Protein AF-A0A959H753-F1 (afdb_monomer)

pLDDT: mean 94.33, std 3.93, range [71.5, 98.25]

Foldseek 3Di:
DDDDPPVQFPDDPPDDDDVCVVPNTDGPVVVVVVVVVVVCVVPVVVDDPCVVCVVVVVVCVVPVD

Sequence (65 aa):
MLRCQKTLFSLPGEIAYLNCAYMSPLLKSVELAGFEGVRRKSRPHEIEASHFFDTVLQLKMAFAR

Solvent-accessible surface area (backbone atoms only — not comparable to full-atom values): 4327 Å² total; per-residue (Å²): 133,85,79,88,61,70,85,48,38,89,68,64,93,87,60,86,85,78,60,46,90,85,54,62,85,59,42,52,70,56,51,50,51,52,53,52,53,53,57,50,65,78,39,63,90,76,64,58,77,61,75,76,46,50,68,58,51,52,52,48,66,77,62,73,120

Mean predicted aligned error: 4.0 Å

Radius of gyration: 16.55 Å; Cα contacts (8 Å, |Δi|>4): 17; chains: 1; bounding box: 32×31×41 Å

Secondary structure (DSSP, 8-state):
-PPP-GGGB---TT-----TTTSPPPBHHHHHHHHHHHHHHT-GGG--GGGGTHHHHHHHHHT--

Structure (mmCIF, N/CA/C/O backbone):
data_AF-A0A959H753-F1
#
_entry.id   AF-A0A959H753-F1
#
loop_
_atom_site.group_PDB
_atom_site.id
_atom_site.type_symbol
_atom_site.label_atom_id
_atom_site.label_alt_id
_atom_site.label_comp_id
_atom_site.label_asym_id
_atom_site.label_entity_id
_atom_site.label_seq_id
_atom_site.pdbx_PDB_ins_code
_atom_site.Cartn_x
_atom_site.Cartn_y
_atom_site.Cartn_z
_atom_site.occupancy
_atom_site.B_iso_or_equiv
_atom_site.auth_seq_id
_atom_site.auth_comp_id
_atom_site.auth_asym_id
_atom_site.auth_atom_id
_atom_site.pdbx_PDB_model_num
ATOM 1 N N . MET A 1 1 ? -22.535 13.139 9.402 1.00 80.81 1 MET A N 1
ATOM 2 C CA . MET A 1 1 ? -21.896 11.975 10.057 1.00 80.81 1 MET A CA 1
ATOM 3 C C . MET A 1 1 ? -21.192 11.155 8.983 1.00 80.81 1 MET A C 1
ATOM 5 O O . MET A 1 1 ? -21.798 10.929 7.941 1.00 80.81 1 MET A O 1
ATOM 9 N N . LEU A 1 2 ? -19.923 10.783 9.173 1.00 91.50 2 LEU A N 1
ATOM 10 C CA . LEU A 1 2 ? -19.196 9.965 8.192 1.00 91.50 2 LEU A CA 1
ATOM 11 C C . LEU A 1 2 ? -19.740 8.530 8.184 1.00 91.50 2 LEU A C 1
ATOM 13 O O . LEU A 1 2 ? -20.122 8.002 9.227 1.00 91.50 2 LEU A O 1
ATOM 17 N N . ARG A 1 3 ? -19.767 7.897 7.006 1.00 95.62 3 ARG A N 1
ATOM 18 C CA . ARG A 1 3 ? -20.122 6.477 6.878 1.00 95.62 3 ARG A CA 1
ATOM 19 C C . ARG A 1 3 ? -18.975 5.613 7.403 1.00 95.62 3 ARG A C 1
ATOM 21 O O . ARG A 1 3 ? -17.812 5.906 7.132 1.00 95.62 3 ARG A O 1
ATOM 28 N N . CYS A 1 4 ? -19.304 4.545 8.130 1.00 93.69 4 CYS A N 1
ATOM 29 C CA . CYS A 1 4 ? -18.313 3.583 8.608 1.00 93.69 4 CYS A CA 1
ATOM 30 C C . CYS A 1 4 ? -17.643 2.873 7.420 1.00 93.69 4 CYS A C 1
ATOM 32 O O . CYS A 1 4 ? -18.329 2.315 6.568 1.00 93.6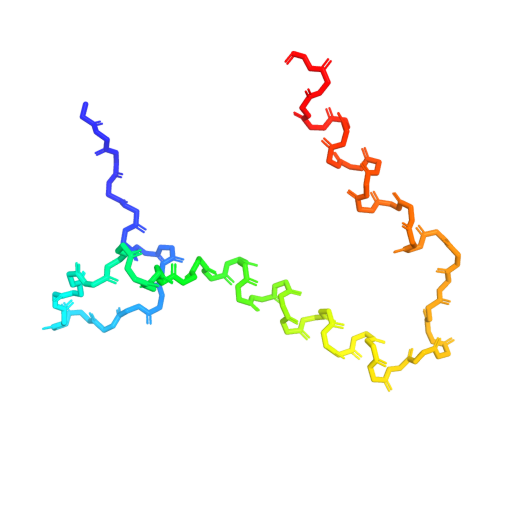9 4 CYS A O 1
ATOM 34 N N . GLN A 1 5 ? -16.309 2.881 7.381 1.00 94.19 5 GLN A N 1
ATOM 35 C CA . GLN A 1 5 ? -15.501 2.289 6.305 1.00 94.19 5 GLN A CA 1
ATOM 36 C C . GLN A 1 5 ? -14.740 1.026 6.746 1.00 94.19 5 GLN A C 1
ATOM 38 O O . GLN A 1 5 ? -13.838 0.581 6.044 1.00 94.19 5 GLN A O 1
ATOM 43 N N . LYS A 1 6 ? -15.098 0.417 7.891 1.00 93.56 6 LYS A N 1
ATOM 44 C CA . LYS A 1 6 ? -14.410 -0.769 8.450 1.00 93.56 6 LYS A CA 1
ATOM 45 C C . LYS A 1 6 ? -14.239 -1.895 7.421 1.00 93.56 6 LYS A C 1
ATOM 47 O O . LYS A 1 6 ? -13.209 -2.556 7.400 1.00 93.56 6 LYS A O 1
ATOM 52 N N . THR A 1 7 ? -15.220 -2.084 6.539 1.00 95.44 7 THR A N 1
ATOM 53 C CA . THR A 1 7 ? -15.233 -3.148 5.521 1.00 95.44 7 THR A CA 1
ATOM 54 C C . THR A 1 7 ? -14.151 -3.006 4.446 1.00 95.44 7 THR A C 1
ATOM 56 O O . THR A 1 7 ? -13.817 -4.003 3.799 1.00 95.44 7 THR A O 1
ATOM 59 N N . LEU A 1 8 ? -13.579 -1.810 4.268 1.00 96.94 8 LEU A N 1
ATOM 60 C CA . LEU A 1 8 ? -12.501 -1.550 3.309 1.00 96.94 8 LEU A CA 1
ATOM 61 C C . LEU A 1 8 ? -11.131 -2.049 3.785 1.00 96.94 8 LEU A C 1
ATOM 63 O O . LEU A 1 8 ? -10.196 -2.081 2.990 1.00 96.94 8 LEU A O 1
ATOM 67 N N . PHE A 1 9 ? -11.016 -2.450 5.051 1.00 96.62 9 PHE A N 1
ATOM 68 C CA . PHE A 1 9 ? -9.778 -2.909 5.675 1.00 96.62 9 PHE A CA 1
ATOM 69 C C . PHE A 1 9 ? -9.860 -4.399 6.020 1.00 96.62 9 PHE A C 1
ATOM 71 O O . PHE A 1 9 ? -10.947 -4.954 6.207 1.00 96.62 9 PHE A O 1
ATOM 78 N N . SER A 1 10 ? -8.701 -5.045 6.120 1.00 95.69 10 SER A N 1
ATOM 79 C CA . SER A 1 10 ? -8.553 -6.461 6.488 1.00 95.69 10 SER A CA 1
ATOM 80 C C . SER A 1 10 ? -8.167 -6.619 7.967 1.00 95.69 10 SER A C 1
ATOM 82 O O . SER A 1 10 ? -7.247 -7.357 8.301 1.00 95.69 10 SER A O 1
ATOM 84 N N . LEU A 1 11 ? -8.837 -5.885 8.864 1.00 94.50 11 LEU A N 1
ATOM 85 C CA . LEU A 1 11 ? -8.629 -6.001 10.313 1.00 94.50 11 LEU A CA 1
ATOM 86 C C . LEU A 1 11 ? -9.622 -7.001 10.932 1.00 94.50 11 LEU A C 1
ATOM 88 O O . LEU A 1 11 ? -10.810 -6.936 10.597 1.00 94.50 11 LEU A O 1
ATOM 92 N N . PRO A 1 12 ? -9.180 -7.876 11.859 1.00 93.50 12 PRO A N 1
ATOM 93 C CA . PRO A 1 12 ? -10.075 -8.754 12.610 1.00 93.50 12 PRO A CA 1
ATOM 94 C C . PRO A 1 12 ? -11.165 -7.980 13.358 1.00 93.50 12 PRO A C 1
ATOM 96 O O . PRO A 1 12 ? -10.972 -6.834 13.774 1.00 93.50 12 PRO A O 1
ATOM 99 N N . GLY A 1 13 ? -12.331 -8.604 13.528 1.00 90.75 13 GLY A N 1
ATOM 100 C CA . GLY A 1 13 ? -13.500 -7.963 14.129 1.00 90.75 13 GLY A CA 1
ATOM 101 C C . GLY A 1 13 ? -13.290 -7.584 15.594 1.00 90.75 13 GLY A C 1
ATOM 102 O O . GLY A 1 13 ? -13.841 -6.577 16.040 1.00 90.75 13 GLY A O 1
ATOM 103 N N . GLU A 1 14 ? -12.462 -8.369 16.277 1.00 94.88 14 GLU A N 1
ATOM 104 C CA . GLU A 1 14 ? -12.196 -8.391 17.712 1.00 94.88 14 GLU A CA 1
ATOM 105 C C . GLU A 1 14 ? -11.049 -7.454 18.128 1.00 94.88 14 GLU A C 1
ATOM 107 O O . GLU A 1 14 ? -10.818 -7.258 19.319 1.00 94.88 14 GLU A O 1
ATOM 112 N N . ILE A 1 15 ? -10.323 -6.866 17.168 1.00 94.00 15 ILE A N 1
ATOM 113 C CA . ILE A 1 15 ? -9.154 -6.020 17.436 1.00 94.00 15 ILE A CA 1
ATOM 114 C C . ILE A 1 15 ? -9.505 -4.540 17.257 1.00 94.00 15 ILE A C 1
ATOM 116 O O . ILE A 1 15 ? -9.911 -4.098 16.181 1.00 94.00 15 ILE A O 1
ATOM 120 N N . ALA A 1 16 ? -9.256 -3.745 18.301 1.00 94.50 16 ALA A N 1
ATOM 121 C CA . ALA A 1 16 ? -9.243 -2.287 18.230 1.00 94.50 16 ALA A CA 1
ATOM 122 C C . ALA A 1 16 ? -7.812 -1.791 17.966 1.00 94.50 16 ALA A C 1
ATOM 124 O O . ALA A 1 16 ? -6.995 -1.674 18.878 1.00 94.50 16 ALA A O 1
ATOM 125 N N . TYR A 1 17 ? -7.489 -1.522 16.701 1.00 95.31 17 TYR A N 1
ATOM 126 C CA . TYR A 1 17 ? -6.157 -1.072 16.301 1.00 95.31 17 TYR A CA 1
ATOM 127 C C . TYR A 1 17 ? -6.010 0.450 16.462 1.00 95.31 17 TYR A C 1
ATOM 129 O O . TYR A 1 17 ? -6.617 1.215 15.716 1.00 95.31 17 TYR A O 1
ATOM 137 N N . LEU A 1 18 ? -5.212 0.890 17.442 1.00 96.00 18 LEU A N 1
ATOM 138 C CA . LEU A 1 18 ? -5.057 2.312 17.794 1.00 96.00 18 LEU A CA 1
ATOM 139 C C . LEU A 1 18 ? -3.758 2.951 17.274 1.00 96.00 18 LEU A C 1
ATOM 141 O O . LEU A 1 18 ? -3.637 4.173 17.268 1.00 96.00 18 LEU A O 1
ATOM 145 N N . ASN A 1 19 ? -2.792 2.156 16.803 1.00 96.00 19 ASN A N 1
ATOM 146 C CA . ASN A 1 19 ? -1.465 2.643 16.405 1.00 96.00 19 ASN A CA 1
ATOM 147 C C . ASN A 1 19 ? -1.402 3.182 14.956 1.00 96.00 19 ASN A C 1
ATOM 149 O O . ASN A 1 19 ? -0.375 3.085 14.286 1.00 96.00 19 ASN A O 1
ATOM 153 N N . CYS A 1 20 ? -2.499 3.760 14.456 1.00 95.62 20 CYS A N 1
ATOM 154 C CA . CYS A 1 20 ? -2.615 4.229 13.069 1.00 95.62 20 CYS A CA 1
ATOM 155 C C . CYS A 1 20 ? -1.624 5.346 12.707 1.00 95.62 20 CYS A C 1
ATOM 157 O O . CYS A 1 20 ? -1.280 5.486 11.538 1.00 95.62 20 CYS A O 1
ATOM 159 N N . ALA A 1 21 ? -1.183 6.140 13.691 1.00 96.81 21 ALA A N 1
ATOM 160 C CA . ALA A 1 21 ? -0.216 7.217 13.478 1.00 96.81 21 ALA A CA 1
ATOM 161 C C . ALA A 1 21 ? 1.190 6.687 13.154 1.00 96.81 21 ALA A C 1
ATOM 163 O O . ALA A 1 21 ? 1.912 7.303 12.378 1.00 96.81 21 ALA A O 1
ATOM 164 N N . TYR A 1 22 ? 1.5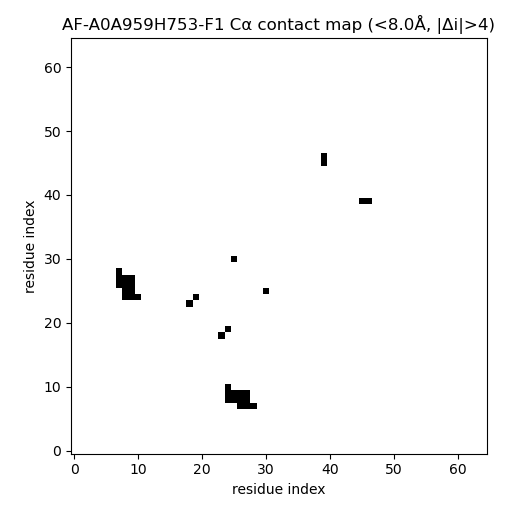63 5.543 13.733 1.00 97.62 22 TYR A N 1
ATOM 165 C CA . TYR A 1 22 ? 2.818 4.866 13.417 1.00 97.62 22 TYR A CA 1
ATOM 166 C C . TYR A 1 22 ? 2.686 3.999 12.163 1.00 97.62 22 TYR A C 1
ATOM 168 O O . TYR A 1 22 ? 3.557 4.018 11.299 1.00 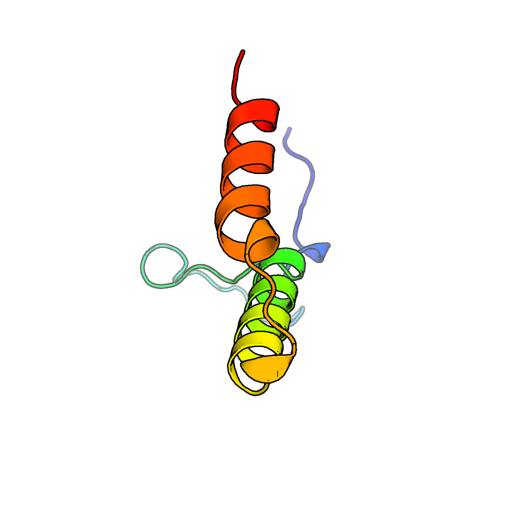97.62 22 TYR A O 1
ATOM 176 N N . MET A 1 23 ? 1.593 3.238 12.058 1.00 95.88 23 MET A N 1
ATOM 177 C CA . MET A 1 23 ? 1.341 2.349 10.931 1.00 95.88 23 MET A CA 1
ATOM 178 C C . MET A 1 23 ? -0.157 2.256 10.666 1.00 95.88 23 MET A C 1
ATOM 180 O O . MET A 1 23 ? -0.895 1.655 11.434 1.00 95.88 23 MET A O 1
ATOM 184 N N . SER A 1 24 ? -0.628 2.834 9.566 1.00 95.69 24 SER A N 1
ATOM 185 C CA . SER A 1 24 ? -2.039 2.707 9.194 1.00 95.69 24 SER A CA 1
ATOM 186 C C . SER A 1 24 ? -2.312 1.355 8.518 1.00 95.69 24 SER A C 1
ATOM 188 O O . SER A 1 24 ? -1.470 0.870 7.758 1.00 95.69 24 SER A O 1
ATOM 190 N N . PRO A 1 25 ? -3.474 0.721 8.766 1.00 95.69 25 PRO A N 1
ATOM 191 C CA . PRO A 1 25 ? -3.886 -0.435 7.985 1.00 95.69 25 PRO A CA 1
ATOM 192 C C . PRO A 1 25 ? -4.098 -0.018 6.528 1.00 95.69 25 PRO A C 1
ATOM 194 O O . PRO A 1 25 ? -4.680 1.032 6.244 1.00 95.69 25 PRO A O 1
ATOM 197 N N . LEU A 1 26 ? -3.665 -0.862 5.596 1.00 97.31 26 LEU A N 1
ATOM 198 C CA . LEU A 1 26 ? -3.917 -0.627 4.181 1.00 97.31 26 LEU A CA 1
ATOM 199 C C . LEU A 1 26 ? -5.387 -0.901 3.851 1.00 97.31 26 LEU A C 1
ATOM 201 O O . LEU A 1 26 ? -6.006 -1.833 4.371 1.00 97.31 26 LEU A O 1
ATOM 205 N N . LEU A 1 27 ? -5.938 -0.100 2.939 1.00 97.75 27 LEU A N 1
ATOM 206 C CA . LEU A 1 27 ? -7.168 -0.469 2.246 1.00 97.75 27 LEU A CA 1
ATOM 207 C C . LEU A 1 27 ? -6.915 -1.751 1.445 1.00 97.75 27 LEU A C 1
ATOM 209 O O . LEU A 1 27 ? -5.852 -1.902 0.841 1.00 97.75 27 LEU A O 1
ATOM 213 N N . LYS A 1 28 ? -7.928 -2.609 1.329 1.00 98.25 28 LYS A N 1
ATOM 214 C CA . LYS A 1 28 ? -7.887 -3.810 0.474 1.00 98.25 28 LYS A CA 1
ATOM 215 C C . LYS A 1 28 ? -7.487 -3.494 -0.970 1.00 98.25 28 LYS A C 1
ATOM 217 O O . LYS A 1 28 ? -6.772 -4.262 -1.602 1.00 98.25 28 LYS A O 1
ATOM 222 N N . SER A 1 29 ? -7.923 -2.347 -1.495 1.00 97.81 29 SER A N 1
ATOM 223 C CA . SER A 1 29 ? -7.550 -1.889 -2.840 1.00 97.81 29 SER A CA 1
ATOM 224 C C . SER A 1 29 ? -6.061 -1.559 -2.963 1.00 97.81 29 SER A C 1
ATOM 226 O O . SER A 1 29 ? -5.455 -1.845 -3.993 1.00 97.81 29 SER A O 1
ATOM 228 N N . VAL A 1 30 ? -5.463 -0.985 -1.917 1.00 97.31 30 VAL A N 1
ATOM 229 C CA . VAL A 1 30 ? -4.034 -0.648 -1.881 1.00 97.31 30 VAL A CA 1
ATOM 230 C C . VAL A 1 30 ? -3.193 -1.913 -1.730 1.00 97.31 30 VAL A C 1
ATOM 232 O O . VAL A 1 30 ? -2.203 -2.071 -2.440 1.00 97.31 30 VAL A O 1
ATOM 235 N N . GLU A 1 31 ? -3.616 -2.837 -0.865 1.00 97.75 31 GLU A N 1
ATOM 236 C CA . GLU A 1 31 ? -3.001 -4.161 -0.719 1.00 97.75 31 GLU A CA 1
ATOM 237 C C . GLU A 1 31 ? -2.950 -4.905 -2.067 1.00 97.75 31 GLU A C 1
ATOM 239 O O . GLU A 1 31 ? -1.880 -5.339 -2.499 1.00 97.75 31 GLU A O 1
ATOM 244 N N . LEU A 1 32 ? -4.079 -4.965 -2.783 1.00 98.00 32 LEU A N 1
ATOM 245 C CA . LEU A 1 32 ? -4.171 -5.611 -4.095 1.00 98.00 32 LEU A CA 1
ATOM 246 C C . LEU A 1 32 ? -3.268 -4.945 -5.146 1.00 98.00 32 LEU A C 1
ATOM 248 O O . LEU A 1 32 ? -2.574 -5.639 -5.890 1.00 98.00 32 LEU A O 1
ATOM 252 N N . ALA A 1 33 ? -3.246 -3.609 -5.200 1.00 95.88 33 ALA A N 1
ATOM 253 C CA . ALA A 1 33 ? -2.380 -2.873 -6.120 1.00 95.88 33 ALA A CA 1
ATOM 254 C C . ALA A 1 33 ? -0.888 -3.141 -5.847 1.00 95.88 33 ALA A C 1
ATOM 256 O O . ALA A 1 33 ? -0.098 -3.274 -6.783 1.00 95.88 33 ALA A O 1
ATOM 257 N N . GLY A 1 34 ? -0.506 -3.270 -4.572 1.00 96.06 34 GLY A N 1
ATOM 258 C CA . GLY A 1 34 ? 0.848 -3.651 -4.175 1.00 96.06 34 GLY A CA 1
ATOM 259 C C . GLY A 1 34 ? 1.224 -5.052 -4.661 1.00 96.06 34 GLY A C 1
ATOM 260 O O . GLY A 1 34 ? 2.295 -5.230 -5.247 1.00 96.06 34 GLY A O 1
ATOM 261 N N . PHE A 1 35 ? 0.328 -6.027 -4.479 1.00 97.50 35 PHE A N 1
ATOM 262 C CA . PHE A 1 35 ? 0.534 -7.399 -4.947 1.00 97.50 35 PHE A CA 1
ATOM 263 C C . PHE A 1 35 ? 0.744 -7.462 -6.466 1.00 97.50 35 PHE A C 1
ATOM 265 O O . PHE A 1 35 ? 1.727 -8.041 -6.934 1.00 97.50 35 PHE A O 1
ATOM 272 N N . GLU A 1 36 ? -0.131 -6.814 -7.237 1.00 95.06 36 GLU A N 1
ATOM 273 C CA . GLU A 1 36 ? -0.017 -6.788 -8.698 1.00 95.06 36 GLU A CA 1
ATOM 274 C C . GLU A 1 36 ? 1.264 -6.076 -9.155 1.00 95.06 36 GLU A C 1
ATOM 276 O O . GLU A 1 36 ? 1.949 -6.538 -10.068 1.00 95.06 36 GLU A O 1
ATOM 281 N N . GLY A 1 37 ? 1.667 -5.006 -8.464 1.00 93.94 37 GLY A N 1
ATOM 282 C CA . GLY A 1 37 ? 2.931 -4.322 -8.730 1.00 93.94 37 GLY A CA 1
ATOM 283 C C . GLY A 1 37 ? 4.154 -5.233 -8.573 1.00 93.94 37 GLY A C 1
ATOM 284 O O . GLY A 1 37 ? 5.051 -5.211 -9.418 1.00 93.94 37 GLY A O 1
ATOM 285 N N . VAL A 1 38 ? 4.195 -6.059 -7.521 1.00 97.06 38 VAL A N 1
ATOM 286 C CA . VAL A 1 38 ?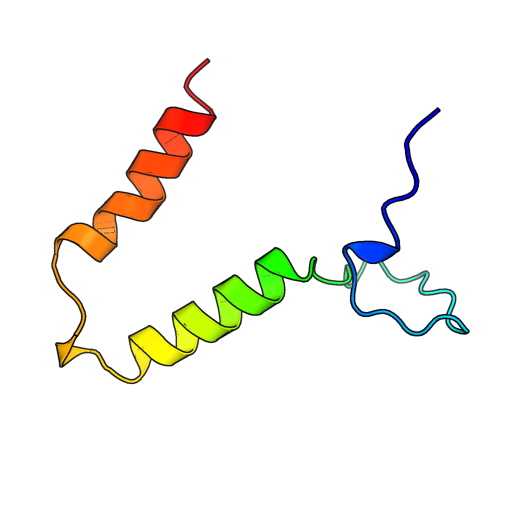 5.270 -7.048 -7.317 1.00 97.06 38 VAL A CA 1
ATOM 287 C C . VAL A 1 38 ? 5.230 -8.123 -8.401 1.00 97.06 38 VAL A C 1
ATOM 289 O O . VAL A 1 38 ? 6.264 -8.435 -8.993 1.00 97.06 38 VAL A O 1
ATOM 292 N N . ARG A 1 39 ? 4.041 -8.655 -8.703 1.00 95.88 39 ARG A N 1
ATOM 293 C CA . ARG A 1 39 ? 3.848 -9.688 -9.728 1.00 95.88 39 ARG A CA 1
ATOM 294 C C . ARG A 1 39 ? 4.279 -9.218 -11.115 1.00 95.88 39 ARG A C 1
ATOM 296 O O . ARG A 1 39 ? 4.947 -9.955 -11.829 1.00 95.88 39 ARG A O 1
ATOM 303 N N . ARG A 1 40 ? 3.959 -7.983 -11.489 1.00 93.69 40 ARG A N 1
ATOM 304 C CA . ARG A 1 40 ? 4.404 -7.410 -12.761 1.00 93.69 40 ARG A CA 1
ATOM 305 C C . ARG A 1 40 ? 5.921 -7.219 -12.798 1.00 93.69 40 ARG A C 1
ATOM 307 O O . ARG A 1 40 ? 6.555 -7.517 -13.804 1.00 93.69 40 ARG A O 1
ATOM 314 N N . LYS A 1 41 ? 6.535 -6.785 -11.691 1.00 94.44 41 LYS A N 1
ATOM 315 C CA . LYS A 1 41 ? 8.000 -6.642 -11.599 1.00 94.44 41 LYS A CA 1
ATOM 316 C C . LYS A 1 41 ? 8.748 -7.973 -11.678 1.00 94.44 41 LYS A C 1
ATOM 318 O O . LYS A 1 41 ? 9.887 -7.977 -12.134 1.00 94.44 41 LYS A O 1
ATOM 323 N N . SER A 1 42 ? 8.134 -9.089 -11.281 1.00 97.62 42 SER A N 1
ATOM 324 C CA . SER A 1 42 ? 8.740 -10.415 -11.465 1.00 97.62 42 SER A CA 1
ATOM 325 C C . SER A 1 42 ? 8.707 -10.904 -12.920 1.00 97.62 42 SER A C 1
ATOM 327 O O . SER A 1 42 ? 9.378 -11.883 -13.246 1.00 97.62 42 SER A O 1
ATOM 329 N N . ARG A 1 43 ? 7.987 -10.206 -13.811 1.00 96.88 43 ARG A N 1
ATOM 330 C CA . ARG A 1 43 ? 7.857 -10.510 -15.244 1.00 96.88 43 ARG A CA 1
ATOM 331 C C . ARG A 1 43 ? 8.238 -9.304 -16.109 1.00 96.88 43 ARG A C 1
ATOM 333 O O . ARG A 1 43 ? 7.399 -8.754 -16.819 1.00 96.88 43 ARG A O 1
ATOM 340 N N . PRO A 1 44 ? 9.512 -8.874 -16.095 1.00 95.69 44 PRO A N 1
ATOM 341 C CA . PRO A 1 44 ? 9.925 -7.657 -16.794 1.00 95.69 44 PRO A CA 1
ATOM 342 C C . PRO A 1 44 ? 9.694 -7.702 -18.314 1.00 95.69 44 PRO A C 1
ATOM 344 O O . PRO A 1 44 ? 9.512 -6.654 -18.922 1.00 95.69 44 PRO A O 1
ATOM 347 N N . HIS A 1 45 ? 9.652 -8.891 -18.925 1.00 96.81 45 HIS A N 1
ATOM 348 C CA . HIS A 1 45 ? 9.383 -9.073 -20.358 1.00 96.81 45 HIS A CA 1
ATOM 349 C C . HIS A 1 45 ? 7.924 -8.794 -20.762 1.00 96.81 45 HIS A C 1
ATOM 351 O O . HIS A 1 45 ? 7.656 -8.618 -21.943 1.00 96.81 45 HIS A O 1
ATOM 357 N N . GLU A 1 46 ? 6.993 -8.736 -19.805 1.00 95.31 46 GLU A N 1
ATOM 358 C CA . GLU A 1 46 ? 5.595 -8.342 -20.041 1.00 95.31 46 GLU A CA 1
ATOM 359 C C . GLU A 1 46 ? 5.404 -6.812 -19.898 1.00 95.31 46 GLU A C 1
ATOM 361 O O . GLU A 1 46 ? 4.310 -6.291 -20.112 1.00 95.31 46 GLU A O 1
ATOM 366 N N . ILE A 1 47 ? 6.448 -6.057 -19.520 1.00 94.00 47 ILE A N 1
ATOM 367 C CA . ILE A 1 47 ? 6.348 -4.611 -19.286 1.00 94.00 47 ILE A CA 1
ATOM 368 C C . ILE A 1 47 ? 6.565 -3.828 -20.586 1.00 94.00 47 ILE A C 1
ATOM 370 O O . ILE A 1 47 ? 7.688 -3.622 -21.037 1.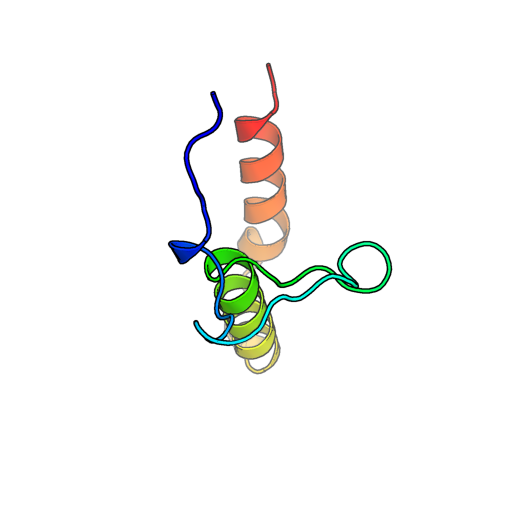00 94.00 47 ILE A O 1
ATOM 374 N N . GLU A 1 48 ? 5.474 -3.303 -21.133 1.00 94.25 48 GLU A N 1
ATOM 375 C CA . GLU A 1 48 ? 5.480 -2.330 -22.235 1.00 94.25 48 GLU A CA 1
ATOM 376 C C . GLU A 1 48 ? 5.765 -0.884 -21.781 1.00 94.25 48 GLU A C 1
ATOM 378 O O . GLU A 1 48 ? 5.590 -0.534 -20.610 1.00 94.25 48 GLU A O 1
ATOM 383 N N . ALA A 1 49 ? 6.147 -0.022 -22.731 1.00 93.12 49 ALA A N 1
ATOM 384 C CA . ALA A 1 49 ? 6.468 1.38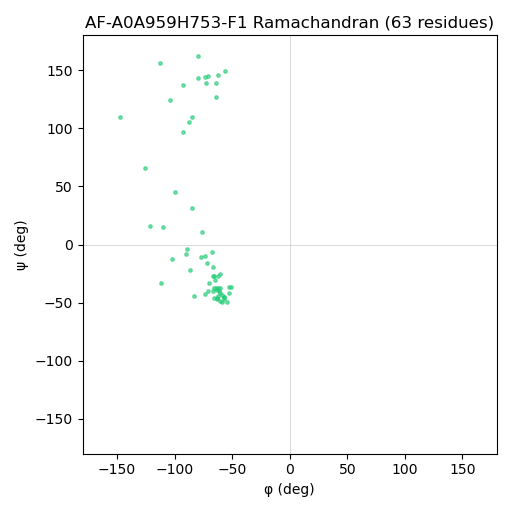9 -22.493 1.00 93.12 49 ALA A CA 1
ATOM 385 C C . ALA A 1 49 ? 5.289 2.205 -21.922 1.00 93.12 49 ALA A C 1
ATOM 387 O O . ALA A 1 49 ? 5.495 3.052 -21.053 1.00 93.12 49 ALA A O 1
ATOM 388 N N . SER A 1 50 ? 4.060 1.933 -22.369 1.00 93.56 50 SER A N 1
ATOM 389 C CA . SER A 1 50 ? 2.812 2.558 -21.886 1.00 93.56 50 SER A CA 1
ATOM 390 C C . SER A 1 50 ? 2.677 2.470 -20.369 1.00 93.56 50 SER A C 1
ATOM 392 O O . SER A 1 50 ? 2.397 3.456 -19.684 1.00 93.56 50 SER A O 1
ATOM 394 N N . HIS A 1 51 ? 3.019 1.314 -19.811 1.00 91.12 51 HIS A N 1
ATOM 395 C CA . HIS A 1 51 ? 2.842 1.050 -18.401 1.00 91.12 51 HIS A CA 1
ATOM 396 C C . HIS A 1 51 ? 3.734 1.873 -17.449 1.00 91.12 51 HIS A C 1
ATOM 398 O O . HIS A 1 51 ? 3.601 1.731 -16.227 1.00 91.12 51 HIS A O 1
ATOM 404 N N . PHE A 1 52 ? 4.677 2.665 -17.966 1.00 89.81 52 PHE A N 1
ATOM 405 C CA . PHE A 1 52 ? 5.447 3.641 -17.187 1.00 89.81 52 PHE A 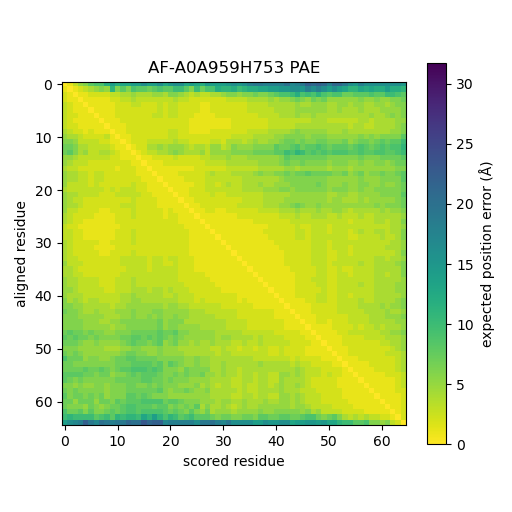CA 1
ATOM 406 C C . PHE A 1 52 ? 4.731 4.992 -17.070 1.00 89.81 52 PHE A C 1
ATOM 408 O O . PHE A 1 52 ? 5.008 5.757 -16.147 1.00 89.81 52 PHE A O 1
ATOM 415 N N . PHE A 1 53 ? 3.803 5.283 -17.982 1.00 93.31 53 PHE A N 1
ATOM 416 C CA . PHE A 1 53 ? 3.151 6.585 -18.106 1.00 93.31 53 PHE A CA 1
ATOM 417 C C . PHE A 1 53 ? 1.667 6.538 -17.736 1.00 93.31 53 PHE A C 1
ATOM 419 O O . PHE A 1 53 ? 1.166 7.502 -17.154 1.00 93.31 53 PHE A O 1
ATOM 426 N N . ASP A 1 54 ? 0.984 5.422 -17.996 1.00 92.25 54 ASP A N 1
ATOM 427 C CA . ASP A 1 54 ? -0.470 5.305 -17.832 1.00 92.25 54 ASP A CA 1
ATOM 428 C C . ASP A 1 54 ? -0.938 5.629 -16.411 1.00 92.25 54 ASP A C 1
ATOM 430 O O . ASP A 1 54 ? -1.868 6.414 -16.230 1.00 92.25 54 ASP A O 1
ATOM 434 N N . THR A 1 55 ? -0.262 5.106 -15.381 1.00 88.00 55 THR A N 1
ATOM 435 C CA . THR A 1 55 ? -0.635 5.371 -13.980 1.00 88.00 55 THR A CA 1
ATOM 436 C C . THR A 1 55 ? -0.535 6.860 -13.634 1.00 88.00 55 THR A C 1
ATOM 438 O O . THR A 1 55 ? -1.400 7.406 -12.950 1.00 88.00 55 THR A O 1
ATOM 441 N N . VAL A 1 56 ? 0.501 7.545 -14.130 1.00 91.75 56 VAL A N 1
ATOM 442 C CA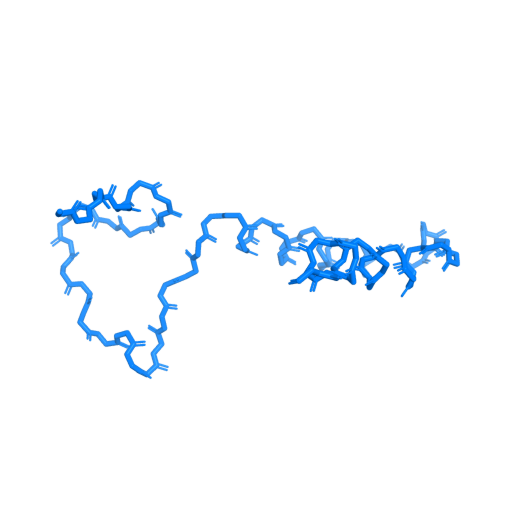 . VAL A 1 56 ? 0.703 8.983 -13.889 1.00 91.75 56 VAL A CA 1
ATOM 443 C C . VAL A 1 56 ? -0.330 9.807 -14.653 1.00 91.75 56 VAL A C 1
ATOM 445 O O . VAL A 1 56 ? -0.847 10.789 -14.120 1.00 91.75 56 VAL A O 1
ATOM 448 N N . LEU A 1 57 ? -0.650 9.413 -15.886 1.00 94.25 57 LEU A N 1
ATOM 449 C CA . LEU A 1 57 ? -1.665 10.075 -16.697 1.00 94.25 57 LEU A CA 1
ATOM 450 C C . LEU A 1 57 ? -3.050 9.964 -16.049 1.00 94.25 57 LEU A C 1
ATOM 452 O O . LEU A 1 57 ? -3.725 10.979 -15.888 1.00 94.25 57 LEU A O 1
ATOM 456 N N . GLN A 1 58 ? -3.434 8.764 -15.606 1.00 92.38 58 GLN A N 1
ATOM 457 C CA . GLN A 1 58 ? -4.689 8.527 -14.888 1.00 92.38 58 GLN A CA 1
ATOM 458 C C . GLN A 1 58 ? -4.790 9.389 -13.626 1.00 92.38 58 GLN A C 1
ATOM 460 O O . GLN A 1 58 ? -5.816 10.033 -13.406 1.00 92.38 58 GLN A O 1
ATOM 465 N N . LEU A 1 59 ? -3.717 9.459 -12.828 1.00 93.31 59 LEU A N 1
ATOM 466 C CA . LEU A 1 59 ? -3.675 10.299 -11.632 1.00 93.31 59 LEU A CA 1
ATOM 467 C C . LEU A 1 59 ? -3.871 11.779 -11.981 1.00 93.31 59 LEU A C 1
ATOM 469 O O . LEU A 1 59 ? -4.709 12.447 -11.382 1.00 93.31 59 LEU A O 1
ATOM 473 N N . LYS A 1 60 ? -3.136 12.289 -12.975 1.00 94.50 60 LYS A N 1
ATOM 474 C CA . LYS A 1 60 ? -3.281 13.679 -13.425 1.00 94.50 60 LYS A CA 1
ATOM 475 C C . LYS A 1 60 ? -4.714 13.973 -13.850 1.00 94.50 60 LYS A C 1
ATOM 477 O O . LYS A 1 60 ? -5.268 14.968 -13.410 1.00 94.50 60 LYS A O 1
ATOM 482 N N . MET A 1 61 ? -5.333 13.099 -14.643 1.00 95.75 61 MET A N 1
ATOM 483 C CA . MET A 1 61 ? -6.717 13.278 -15.092 1.00 95.75 61 MET A CA 1
ATOM 484 C C . MET A 1 61 ? -7.722 13.275 -13.933 1.00 95.75 61 MET A C 1
ATOM 486 O O . MET A 1 61 ? -8.654 14.075 -13.943 1.00 95.75 61 MET A O 1
ATOM 490 N N . ALA A 1 62 ? -7.529 12.413 -12.930 1.00 94.69 62 ALA A N 1
ATOM 491 C CA . ALA A 1 62 ? -8.431 12.302 -11.783 1.00 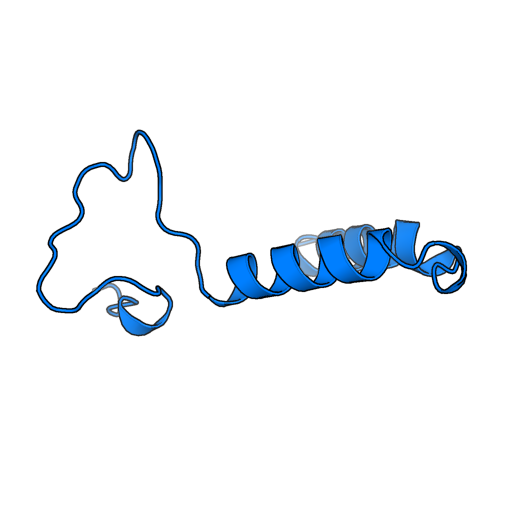94.69 62 ALA A CA 1
ATOM 492 C C . ALA A 1 62 ? -8.438 13.552 -10.882 1.00 94.69 62 ALA A C 1
ATOM 494 O O . ALA A 1 62 ? -9.451 13.829 -10.244 1.00 94.69 62 ALA A O 1
ATOM 495 N N . PHE A 1 63 ? -7.336 14.309 -10.850 1.00 94.12 63 PHE A N 1
ATOM 496 C CA . PHE A 1 63 ? -7.142 15.465 -9.963 1.00 94.12 63 PHE A CA 1
ATOM 497 C C . PHE A 1 63 ? -6.859 16.782 -10.713 1.00 94.12 63 PHE A C 1
ATOM 499 O O . PHE A 1 63 ? -6.392 17.743 -10.112 1.00 94.12 63 PHE A O 1
ATOM 506 N N . ALA A 1 64 ? -7.127 16.855 -12.021 1.00 92.94 64 ALA A N 1
ATOM 507 C CA . ALA A 1 64 ? -6.871 18.042 -12.854 1.00 92.94 64 ALA A CA 1
ATOM 508 C C . ALA A 1 64 ? -7.880 19.199 -12.668 1.00 92.94 64 ALA A C 1
ATOM 510 O O . ALA A 1 64 ? -7.901 20.115 -13.491 1.00 92.94 64 ALA A O 1
ATOM 511 N N . ARG A 1 65 ? -8.748 19.150 -11.653 1.00 71.50 65 ARG A N 1
ATOM 512 C CA . ARG A 1 65 ? -9.794 20.150 -11.396 1.00 71.50 65 ARG A CA 1
ATOM 513 C C . ARG A 1 65 ? -9.627 20.773 -10.025 1.00 71.50 65 ARG A C 1
ATOM 515 O O . ARG A 1 65 ? -9.395 19.996 -9.075 1.00 71.50 65 ARG A O 1
#